Protein AF-A0AAQ4E316-F1 (afdb_mo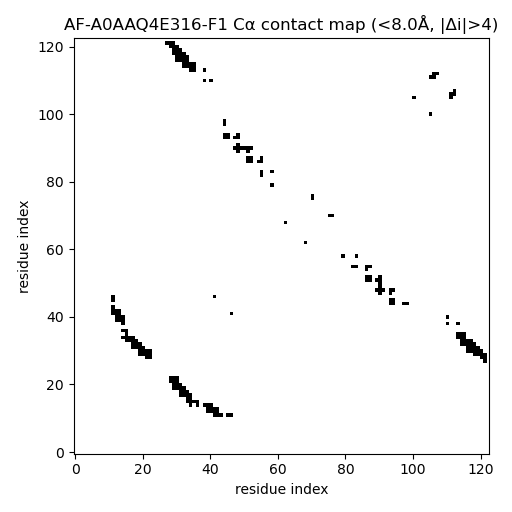nomer)

Organism: Amblyomma americanum (NCBI:txid6943)

Secondary structure (DSSP, 8-state):
--HHHHHHHHTTEE---EEEEE-TTSTT-EEEEEE-TTS-EE-HHHHHHHHHHHHHHHHHSPPPTT-----S-HHHHHHHHHHHHHHHHHHHHHHHSPPP--HHHHHTSHHHHHEEEE-----

InterPro domains:
  IPR028241 RAVE subunit 2/Rogdi [PTHR13618] (13-112)

Solvent-accessible surface area (backbone atoms only — not comparable to full-atom values): 7326 Å² total; per-residue (Å²): 132,71,69,71,59,58,66,56,53,57,81,33,39,54,63,74,52,83,44,78,47,76,46,88,91,42,88,76,50,51,40,33,32,41,44,45,72,90,53,64,39,66,44,61,36,54,48,53,18,51,52,26,50,48,55,34,49,60,74,67,51,75,76,61,95,91,60,93,81,74,82,92,44,73,63,58,54,51,51,50,51,51,52,36,50,52,24,52,52,50,21,48,44,34,64,76,47,79,80,89,69,54,72,68,60,47,64,72,28,71,63,53,70,45,44,48,73,49,74,57,78,72,126

Nearest PDB structures (foldseek):
  8any-assembly1_p  TM=2.809E-01  e=4.085E+00  Homo sapiens
  6tq6-assembly2_B  TM=2.988E-01  e=8.461E+00  Homo sapiens

Mean predicted aligned error: 11.99 Å

pLDDT: mean 74.06, std 18.06, range [28.8, 97.25]

Structure (mmCIF, N/CA/C/O backbone):
data_AF-A0AAQ4E316-F1
#
_entry.id   AF-A0AAQ4E316-F1
#
loop_
_atom_site.group_PDB
_atom_site.id
_atom_site.type_symbol
_atom_site.label_atom_id
_atom_site.label_alt_id
_atom_site.label_comp_id
_atom_site.label_asym_id
_atom_site.label_entity_id
_atom_site.label_seq_id
_atom_site.pdbx_PDB_ins_code
_atom_site.Cartn_x
_atom_site.Cartn_y
_atom_site.Cartn_z
_atom_site.occupancy
_atom_site.B_iso_or_equiv
_atom_site.auth_seq_id
_atom_site.auth_comp_id
_atom_site.auth_asym_id
_atom_site.auth_atom_id
_atom_site.pdbx_PDB_model_num
ATOM 1 N N . MET A 1 1 ? 7.268 -20.967 10.824 1.00 34.84 1 MET A N 1
ATOM 2 C CA . MET A 1 1 ? 7.057 -19.502 10.681 1.00 34.84 1 MET A CA 1
ATOM 3 C C . MET A 1 1 ? 7.822 -18.870 9.501 1.00 34.84 1 MET A C 1
ATOM 5 O O . MET A 1 1 ? 7.480 -17.760 9.125 1.00 34.84 1 MET A O 1
ATOM 9 N N . CYS A 1 2 ? 8.801 -19.550 8.874 1.00 30.14 2 CYS A N 1
ATOM 10 C CA . CYS A 1 2 ? 9.605 -18.991 7.768 1.00 30.14 2 CYS A CA 1
ATOM 11 C C . CYS A 1 2 ? 8.969 -19.152 6.363 1.00 30.14 2 CYS A C 1
ATOM 13 O O . CYS A 1 2 ? 9.091 -18.259 5.528 1.00 30.14 2 CYS A O 1
ATOM 15 N N . GLU A 1 3 ? 8.215 -20.231 6.108 1.00 28.80 3 GLU A N 1
ATOM 16 C CA . GLU A 1 3 ? 7.628 -20.507 4.778 1.00 28.80 3 GLU A CA 1
ATOM 17 C C . GLU A 1 3 ? 6.532 -19.519 4.344 1.00 28.80 3 GLU A C 1
ATOM 19 O O . GLU A 1 3 ? 6.441 -19.173 3.165 1.00 28.80 3 GLU A O 1
ATOM 24 N N . GLN A 1 4 ? 5.753 -18.969 5.282 1.00 32.28 4 GLN A N 1
ATOM 25 C CA . GLN A 1 4 ? 4.655 -18.049 4.948 1.00 32.28 4 GLN A CA 1
ATOM 26 C C . GLN A 1 4 ? 5.144 -16.705 4.374 1.00 32.28 4 GLN A C 1
ATOM 28 O O . GLN A 1 4 ? 4.406 -16.023 3.663 1.00 32.28 4 GLN A O 1
ATOM 33 N N . ASN A 1 5 ? 6.391 -16.317 4.657 1.00 35.16 5 ASN A N 1
ATOM 34 C CA . ASN A 1 5 ? 6.980 -15.083 4.134 1.00 35.16 5 ASN A CA 1
ATOM 35 C C . ASN A 1 5 ? 7.483 -15.241 2.691 1.00 35.16 5 ASN A C 1
ATOM 37 O O . ASN A 1 5 ? 7.517 -14.258 1.950 1.00 35.16 5 ASN A O 1
ATOM 41 N N . HIS A 1 6 ? 7.817 -16.464 2.265 1.00 36.25 6 HIS A N 1
ATOM 42 C CA . HIS A 1 6 ? 8.335 -16.725 0.921 1.00 36.25 6 HIS A CA 1
ATOM 43 C C . HIS A 1 6 ? 7.220 -16.695 -0.136 1.00 36.25 6 HIS A C 1
ATOM 45 O O . HIS A 1 6 ? 7.369 -16.039 -1.166 1.00 36.25 6 HIS A O 1
ATOM 51 N N . LEU A 1 7 ? 6.053 -17.289 0.159 1.00 36.62 7 LEU A N 1
ATOM 52 C CA . LEU A 1 7 ? 4.882 -17.211 -0.730 1.00 36.62 7 LEU A CA 1
ATOM 53 C C . LEU A 1 7 ? 4.335 -15.785 -0.868 1.00 36.62 7 LEU A C 1
ATOM 55 O O . LEU A 1 7 ? 3.832 -15.410 -1.924 1.00 36.62 7 LEU A O 1
ATOM 59 N N . ARG A 1 8 ? 4.451 -14.966 0.184 1.00 44.31 8 ARG A N 1
ATOM 60 C CA . ARG A 1 8 ? 3.989 -13.576 0.150 1.00 44.31 8 ARG A CA 1
ATOM 61 C C . ARG A 1 8 ? 4.825 -12.724 -0.796 1.00 44.31 8 ARG A C 1
ATOM 63 O O . ARG A 1 8 ? 4.248 -11.941 -1.532 1.00 44.31 8 ARG A O 1
ATOM 70 N N . ALA A 1 9 ? 6.146 -12.904 -0.837 1.00 43.34 9 ALA A N 1
ATOM 71 C CA . ALA A 1 9 ? 7.027 -12.135 -1.718 1.00 43.34 9 ALA A CA 1
ATOM 72 C C . ALA A 1 9 ? 6.742 -12.360 -3.217 1.00 43.34 9 ALA A C 1
ATOM 74 O O . ALA A 1 9 ? 6.855 -11.416 -3.998 1.00 43.34 9 ALA A O 1
ATOM 75 N N . ALA A 1 10 ? 6.324 -13.569 -3.607 1.00 46.72 10 ALA A N 1
ATOM 76 C CA . ALA A 1 10 ? 6.101 -13.939 -5.006 1.00 46.72 10 ALA A CA 1
ATOM 77 C C . ALA A 1 10 ? 4.944 -13.171 -5.678 1.00 46.72 10 ALA A C 1
ATOM 79 O O . ALA A 1 10 ? 5.023 -12.875 -6.866 1.00 46.72 10 ALA A O 1
ATOM 80 N N . ALA A 1 11 ? 3.908 -12.774 -4.930 1.00 49.91 11 ALA A N 1
ATOM 81 C CA . ALA A 1 11 ? 2.788 -11.995 -5.473 1.00 49.91 11 ALA A CA 1
ATOM 82 C C . ALA A 1 11 ? 3.160 -10.539 -5.832 1.00 49.91 11 ALA A C 1
ATOM 84 O O . ALA A 1 11 ? 2.415 -9.863 -6.539 1.00 49.91 11 ALA A O 1
ATOM 85 N N . PHE A 1 12 ? 4.303 -10.041 -5.346 1.00 54.47 12 PHE A N 1
ATOM 86 C CA . PHE A 1 12 ? 4.743 -8.650 -5.520 1.00 54.47 12 PHE A CA 1
ATOM 87 C C . PHE A 1 12 ? 5.815 -8.479 -6.606 1.00 54.47 12 PHE A C 1
ATOM 89 O O . PHE A 1 12 ? 6.356 -7.380 -6.767 1.00 54.47 12 PHE A O 1
ATOM 96 N N . VAL A 1 13 ? 6.160 -9.555 -7.315 1.00 54.75 13 VAL A N 1
ATOM 97 C CA . VAL A 1 13 ? 7.321 -9.628 -8.204 1.00 54.75 13 VAL A CA 1
ATOM 98 C C . VAL A 1 13 ? 6.890 -9.912 -9.639 1.00 54.75 13 VAL A C 1
ATOM 100 O O . VAL A 1 13 ? 6.168 -10.868 -9.906 1.00 54.75 13 VAL A O 1
ATOM 103 N N . VAL A 1 14 ? 7.398 -9.122 -10.583 1.00 60.50 14 VAL A N 1
ATOM 104 C CA . VAL A 1 14 ? 7.337 -9.453 -12.012 1.00 60.50 14 VAL A CA 1
ATOM 105 C C . VAL A 1 14 ? 8.503 -10.393 -12.325 1.00 60.50 14 VAL A C 1
ATOM 107 O O . VAL A 1 14 ? 9.663 -9.995 -12.236 1.00 60.50 14 VAL A O 1
ATOM 110 N N . MET A 1 15 ? 8.184 -11.654 -12.628 1.00 53.62 15 MET A N 1
ATOM 111 C CA . MET A 1 15 ? 9.161 -12.748 -12.766 1.00 53.62 15 MET A CA 1
ATOM 112 C C . MET A 1 15 ? 9.710 -12.911 -14.192 1.00 53.62 15 MET A C 1
ATOM 114 O O . MET A 1 15 ? 10.815 -13.410 -14.376 1.00 53.62 15 MET A O 1
ATOM 118 N N . PHE A 1 16 ? 8.955 -12.504 -15.215 1.00 57.62 16 PHE A N 1
ATOM 119 C CA . PHE A 1 16 ? 9.389 -12.597 -16.607 1.00 57.62 16 PHE A CA 1
ATOM 120 C C . PHE A 1 16 ? 8.649 -11.574 -17.466 1.00 57.62 16 PHE A C 1
ATOM 122 O O . PHE A 1 16 ? 7.418 -11.540 -17.475 1.00 57.62 16 PHE A O 1
ATOM 129 N N . GLN A 1 17 ? 9.397 -10.749 -18.196 1.00 62.34 17 GLN A N 1
ATOM 130 C CA . GLN A 1 17 ? 8.835 -9.832 -19.180 1.00 62.34 17 GLN A CA 1
ATOM 131 C C . GLN A 1 17 ? 9.746 -9.800 -20.413 1.00 62.34 17 GLN A C 1
ATOM 133 O O . GLN A 1 17 ? 10.915 -9.422 -20.319 1.00 62.34 17 GLN A O 1
ATOM 138 N N . ASP A 1 18 ? 9.205 -10.231 -21.554 1.00 64.81 18 ASP A N 1
ATOM 139 C CA . ASP A 1 18 ? 9.810 -10.072 -22.880 1.00 64.81 18 ASP A CA 1
ATOM 140 C C . ASP A 1 18 ? 9.190 -8.829 -23.526 1.00 64.81 18 ASP A C 1
ATOM 142 O O . ASP A 1 18 ? 7.973 -8.753 -23.715 1.00 64.81 18 ASP A O 1
ATOM 146 N N . ILE A 1 19 ? 10.013 -7.820 -23.800 1.00 73.25 19 ILE A N 1
ATOM 147 C CA . ILE A 1 19 ? 9.579 -6.541 -24.360 1.00 73.25 19 ILE A CA 1
ATOM 148 C C . ILE A 1 19 ? 10.145 -6.430 -25.772 1.00 73.25 19 ILE A C 1
ATOM 150 O O . ILE A 1 19 ? 11.358 -6.349 -25.953 1.00 73.25 19 ILE A O 1
ATOM 154 N N . ALA A 1 20 ? 9.267 -6.379 -26.774 1.00 75.06 20 ALA A N 1
ATOM 155 C CA . ALA A 1 20 ? 9.639 -6.142 -28.165 1.00 75.06 20 ALA A CA 1
ATOM 156 C C . ALA A 1 20 ? 9.341 -4.688 -28.558 1.00 75.06 20 ALA A C 1
ATOM 158 O O . ALA A 1 20 ? 8.183 -4.278 -28.645 1.00 75.06 20 ALA A O 1
ATOM 159 N N . LEU A 1 21 ? 10.385 -3.910 -28.832 1.00 73.00 21 LEU A N 1
ATOM 160 C CA . LEU A 1 21 ? 10.285 -2.537 -29.314 1.00 73.00 21 LEU A CA 1
ATOM 161 C C . LEU A 1 21 ? 10.465 -2.515 -30.839 1.00 73.00 21 LEU A C 1
ATOM 163 O O . LEU A 1 21 ? 11.510 -2.910 -31.362 1.00 73.00 21 LEU A O 1
ATOM 167 N N . ARG A 1 22 ? 9.450 -2.028 -31.560 1.00 75.19 22 ARG A N 1
ATOM 168 C CA . ARG A 1 22 ? 9.533 -1.753 -33.003 1.00 75.19 22 ARG A CA 1
ATOM 169 C C . ARG A 1 22 ? 9.898 -0.289 -33.211 1.00 75.19 22 ARG A C 1
ATOM 171 O O . ARG A 1 22 ? 9.192 0.587 -32.720 1.00 75.19 22 ARG A O 1
ATOM 178 N N . ILE A 1 23 ? 10.984 -0.022 -33.934 1.00 75.44 23 ILE A N 1
ATOM 179 C CA . ILE A 1 23 ? 11.463 1.344 -34.185 1.00 75.44 23 ILE A CA 1
ATOM 180 C C . ILE A 1 23 ? 10.939 1.810 -35.555 1.00 75.44 23 ILE A C 1
ATOM 182 O O . ILE A 1 23 ? 11.380 1.272 -36.570 1.00 75.44 23 ILE A O 1
ATOM 186 N N . PRO A 1 24 ? 10.047 2.821 -35.628 1.00 65.69 24 PRO A N 1
ATOM 187 C CA . PRO A 1 24 ? 9.403 3.229 -36.885 1.00 65.69 24 PRO A CA 1
ATOM 188 C C . PRO A 1 24 ? 10.373 3.670 -37.990 1.00 65.69 24 PRO A C 1
ATOM 190 O O . PRO A 1 24 ? 10.064 3.541 -39.168 1.00 65.69 24 PRO A O 1
ATOM 193 N N . LYS A 1 25 ? 11.554 4.180 -37.616 1.00 69.44 25 LYS A N 1
ATOM 194 C CA . LYS A 1 25 ? 12.586 4.658 -38.553 1.00 69.44 25 LYS A CA 1
ATOM 195 C C . LYS A 1 25 ? 13.526 3.558 -39.073 1.00 69.44 25 LYS A C 1
ATOM 197 O O . LYS A 1 25 ? 14.341 3.835 -39.943 1.00 69.44 25 LYS A O 1
ATOM 202 N N . HIS A 1 26 ? 13.412 2.329 -38.565 1.00 64.31 26 HIS A N 1
ATOM 203 C CA . HIS A 1 26 ? 14.200 1.176 -39.006 1.00 64.31 26 HIS A CA 1
ATOM 204 C C . HIS A 1 26 ? 13.277 -0.022 -39.280 1.00 64.31 26 HIS A C 1
ATOM 206 O O . HIS A 1 26 ? 13.129 -0.907 -38.428 1.00 64.31 26 HIS A O 1
ATOM 212 N N . PRO A 1 27 ? 12.632 -0.068 -40.460 1.00 58.41 27 PRO A N 1
ATOM 213 C CA . PRO A 1 27 ? 11.864 -1.238 -40.868 1.00 58.41 27 PRO A CA 1
ATOM 214 C C . PRO A 1 27 ? 12.782 -2.473 -40.871 1.00 58.41 27 PRO A C 1
ATOM 216 O O . PRO A 1 27 ? 13.814 -2.488 -41.535 1.00 58.41 27 PRO A O 1
ATOM 219 N N . GLY A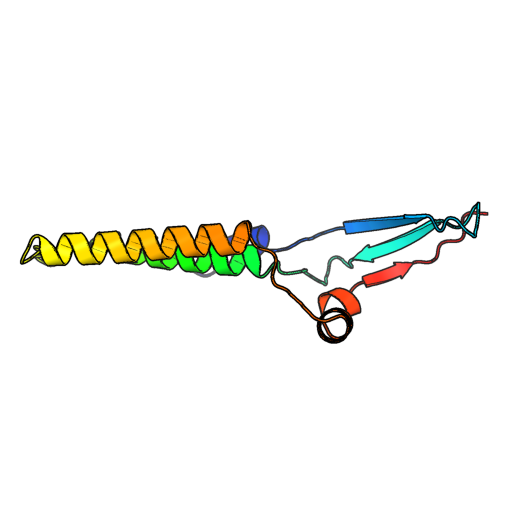 1 28 ? 12.438 -3.480 -40.060 1.00 63.44 28 GLY A N 1
ATOM 220 C CA . GLY A 1 28 ? 13.190 -4.736 -39.909 1.00 63.44 28 GLY A CA 1
ATOM 221 C C . GLY A 1 28 ? 13.939 -4.912 -38.580 1.00 63.44 28 GLY A C 1
ATOM 222 O O . GLY A 1 28 ? 14.220 -6.044 -38.195 1.00 63.44 28 GLY A O 1
ATOM 223 N N . SER A 1 29 ? 14.212 -3.851 -37.811 1.00 63.84 29 SER A N 1
ATOM 224 C CA . SER A 1 29 ? 14.858 -3.998 -36.497 1.00 63.84 29 SER A CA 1
ATOM 225 C C . SER A 1 29 ? 13.821 -4.065 -35.373 1.00 63.84 29 SER A C 1
ATOM 227 O O . SER A 1 29 ? 13.240 -3.048 -34.987 1.00 63.84 29 SER A O 1
ATOM 229 N N . THR A 1 30 ? 13.600 -5.261 -34.826 1.00 69.31 30 THR A N 1
ATOM 230 C CA . THR A 1 30 ? 12.900 -5.428 -33.544 1.00 69.31 30 THR A CA 1
ATOM 231 C C . THR A 1 30 ? 13.942 -5.532 -32.440 1.00 69.31 30 THR A C 1
ATOM 233 O O . THR A 1 30 ? 14.758 -6.451 -32.443 1.00 69.31 30 THR A O 1
ATOM 236 N N . LEU A 1 31 ? 13.921 -4.597 -31.495 1.00 70.38 31 LEU A N 1
ATOM 237 C CA . LEU A 1 31 ? 14.762 -4.667 -30.306 1.00 70.38 31 LEU A CA 1
ATOM 238 C C . LEU A 1 31 ? 14.028 -5.490 -29.249 1.00 70.38 31 LEU A C 1
ATOM 240 O O . LEU A 1 31 ? 12.894 -5.157 -28.908 1.00 70.38 31 LEU A O 1
ATOM 244 N N . ARG A 1 32 ? 14.650 -6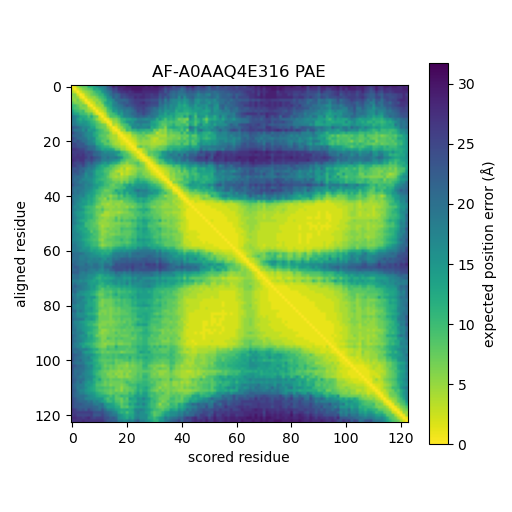.555 -28.736 1.00 68.25 32 ARG A N 1
ATOM 245 C CA . ARG A 1 32 ? 14.079 -7.339 -27.636 1.00 68.25 32 ARG A CA 1
ATOM 246 C C . ARG A 1 32 ? 14.838 -7.088 -26.345 1.00 68.25 32 ARG A C 1
ATOM 248 O O . ARG A 1 32 ? 16.061 -7.178 -26.310 1.00 68.25 32 ARG A O 1
ATOM 255 N N . THR A 1 33 ? 14.109 -6.803 -25.280 1.00 69.06 33 THR A N 1
ATOM 256 C CA . THR A 1 33 ? 14.657 -6.645 -23.933 1.00 69.06 33 THR A CA 1
ATOM 257 C C . THR A 1 33 ? 14.044 -7.713 -23.051 1.00 69.06 33 THR A C 1
ATOM 259 O O . THR A 1 33 ? 12.822 -7.842 -22.999 1.00 69.06 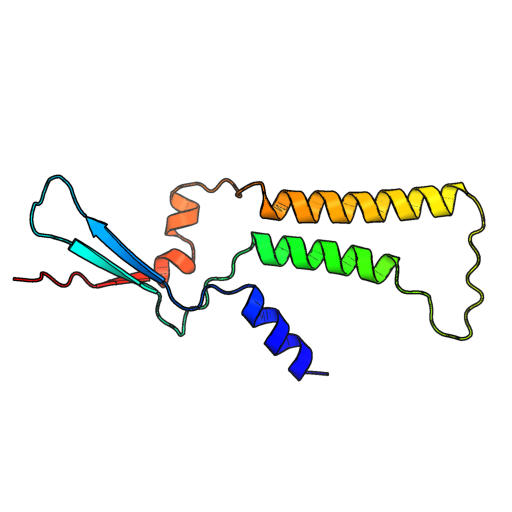33 THR A O 1
ATOM 262 N N . ILE A 1 34 ? 14.896 -8.479 -22.371 1.00 64.38 34 ILE A N 1
ATOM 263 C CA . ILE A 1 34 ? 14.470 -9.563 -21.486 1.00 64.38 34 ILE A CA 1
ATOM 264 C C . ILE A 1 34 ? 14.914 -9.215 -20.070 1.00 64.38 34 ILE A C 1
ATOM 266 O O . ILE A 1 34 ? 16.086 -8.911 -19.831 1.00 64.38 34 ILE A O 1
ATOM 270 N N . VAL A 1 35 ? 13.974 -9.273 -19.131 1.00 64.12 35 VAL A N 1
ATOM 271 C CA . VAL A 1 35 ? 14.279 -9.202 -17.698 1.00 64.12 35 VAL A CA 1
ATOM 272 C C . VAL A 1 35 ? 14.828 -10.560 -17.255 1.00 64.12 35 VAL A C 1
ATOM 274 O O . VAL A 1 35 ? 14.176 -11.584 -17.465 1.00 64.12 35 VAL A O 1
ATOM 277 N N . GLN A 1 36 ? 16.042 -10.593 -16.696 1.00 64.25 36 GLN A N 1
ATOM 278 C CA . GLN A 1 36 ? 16.641 -11.842 -16.213 1.00 64.25 36 GLN A CA 1
ATOM 279 C C . GLN A 1 36 ? 15.873 -12.380 -14.988 1.00 64.25 36 GLN A C 1
ATOM 281 O O . GLN A 1 36 ? 15.445 -11.611 -14.131 1.00 64.25 36 GLN A O 1
ATOM 286 N N . ASN A 1 37 ? 15.692 -13.703 -14.913 1.00 58.16 37 ASN A N 1
ATOM 287 C CA . ASN A 1 37 ? 14.848 -14.385 -13.913 1.00 58.16 37 ASN A CA 1
ATOM 288 C C . ASN A 1 37 ? 15.389 -14.276 -12.466 1.00 58.16 37 ASN A C 1
ATOM 290 O O . ASN A 1 37 ? 14.649 -14.388 -11.494 1.00 58.16 37 ASN A O 1
ATOM 294 N N . ASP A 1 38 ? 16.687 -14.019 -12.309 1.00 60.34 38 ASP A N 1
ATOM 295 C CA . ASP A 1 38 ? 17.345 -13.732 -11.028 1.00 60.34 38 ASP A CA 1
ATOM 296 C C . ASP A 1 38 ? 17.065 -12.307 -10.514 1.00 60.34 38 ASP A C 1
ATOM 298 O O . ASP A 1 38 ? 17.271 -12.005 -9.336 1.00 60.34 38 ASP A O 1
ATOM 302 N N . CYS A 1 39 ? 16.536 -11.434 -11.373 1.00 59.34 39 CYS A N 1
ATOM 303 C CA . CYS A 1 39 ? 16.239 -10.045 -11.069 1.00 59.34 39 CYS A CA 1
ATOM 304 C C . CYS A 1 39 ? 14.732 -9.827 -10.896 1.00 59.34 39 CYS A C 1
ATOM 306 O O . CYS A 1 39 ? 14.028 -9.361 -11.789 1.00 59.34 39 CYS A O 1
ATOM 308 N N . GLN A 1 40 ? 14.239 -10.125 -9.698 1.00 61.00 40 GLN A N 1
ATOM 309 C CA . GLN A 1 40 ? 12.847 -9.911 -9.316 1.00 61.00 40 GLN A CA 1
ATOM 310 C C . GLN A 1 40 ? 12.486 -8.416 -9.274 1.00 61.00 40 GLN A C 1
ATOM 312 O O . GLN A 1 40 ? 12.873 -7.695 -8.347 1.00 61.00 40 GLN A O 1
ATOM 317 N N . TRP A 1 41 ? 11.705 -7.936 -10.246 1.00 66.75 41 TRP A N 1
ATOM 318 C CA . TRP A 1 41 ? 11.194 -6.563 -10.235 1.00 66.75 41 TRP A CA 1
ATOM 319 C C . TRP A 1 41 ? 10.045 -6.451 -9.235 1.00 66.75 41 TRP A C 1
ATOM 321 O O . TRP A 1 41 ? 8.924 -6.887 -9.498 1.00 66.75 41 TRP A O 1
ATOM 331 N N . LYS A 1 42 ? 10.324 -5.862 -8.069 1.00 69.44 42 LYS A N 1
ATOM 332 C CA . LYS A 1 42 ? 9.311 -5.628 -7.035 1.00 69.44 42 LYS A CA 1
ATOM 333 C C . LYS A 1 42 ? 8.461 -4.417 -7.392 1.00 69.44 42 LYS A C 1
ATOM 335 O O . LYS A 1 42 ? 8.973 -3.301 -7.514 1.00 69.44 42 LYS A O 1
ATOM 340 N N . LEU A 1 43 ? 7.153 -4.619 -7.515 1.00 79.75 43 LEU A N 1
ATOM 341 C CA . LEU A 1 43 ? 6.224 -3.528 -7.768 1.00 79.75 43 LEU A CA 1
ATOM 342 C C . LEU A 1 43 ? 5.855 -2.855 -6.441 1.00 79.75 43 LEU A C 1
ATOM 344 O O . LEU A 1 43 ? 5.009 -3.339 -5.689 1.00 79.75 43 LEU A O 1
ATOM 348 N N . GLN A 1 44 ? 6.490 -1.711 -6.167 1.00 81.56 44 GLN A N 1
ATOM 349 C CA . GLN A 1 44 ? 6.314 -0.965 -4.913 1.00 81.56 44 GLN A CA 1
ATOM 350 C C . GLN A 1 44 ? 4.840 -0.682 -4.590 1.00 81.56 44 GLN A C 1
ATOM 352 O O . GLN A 1 44 ? 4.449 -0.712 -3.433 1.00 81.56 44 GLN A O 1
ATOM 357 N N . GLN A 1 45 ? 4.010 -0.448 -5.608 1.00 85.19 45 GLN A N 1
ATOM 358 C CA . GLN A 1 45 ? 2.575 -0.200 -5.449 1.00 85.19 45 GLN A CA 1
ATOM 359 C C . GLN A 1 45 ? 1.832 -1.363 -4.783 1.00 85.19 45 GLN A C 1
ATOM 361 O O . GLN A 1 45 ? 0.987 -1.142 -3.916 1.00 85.19 45 GLN A O 1
ATOM 366 N N . VAL A 1 46 ? 2.162 -2.596 -5.172 1.00 85.62 46 VAL A N 1
ATOM 367 C CA . VAL A 1 46 ? 1.525 -3.803 -4.634 1.00 85.62 46 VAL A CA 1
ATOM 368 C C . VAL A 1 46 ? 2.044 -4.060 -3.221 1.00 85.62 46 VAL A C 1
ATOM 370 O O . VAL A 1 46 ? 1.256 -4.378 -2.335 1.00 85.62 46 VAL A O 1
ATOM 373 N N . GLN A 1 47 ? 3.338 -3.823 -2.971 1.00 85.31 47 GLN A N 1
ATOM 374 C CA . GLN A 1 47 ? 3.904 -3.883 -1.621 1.00 85.31 47 GLN A CA 1
ATOM 375 C C . GLN A 1 47 ? 3.238 -2.868 -0.677 1.00 85.31 47 GLN A C 1
ATOM 377 O O . GLN A 1 47 ? 2.794 -3.234 0.408 1.00 85.31 47 GLN A O 1
ATOM 382 N N . ASP A 1 48 ? 3.133 -1.605 -1.093 1.00 86.69 48 ASP A N 1
ATOM 383 C CA . ASP A 1 48 ? 2.518 -0.534 -0.303 1.00 86.69 48 ASP A CA 1
ATOM 384 C C . ASP A 1 48 ? 1.035 -0.831 -0.025 1.00 86.69 48 ASP A C 1
ATOM 386 O O . ASP A 1 48 ? 0.553 -0.605 1.089 1.00 86.69 48 ASP A O 1
ATOM 390 N N . ALA A 1 49 ? 0.319 -1.398 -1.002 1.00 88.50 49 ALA A N 1
ATOM 391 C CA . ALA A 1 49 ? -1.058 -1.848 -0.821 1.00 88.50 49 ALA A CA 1
ATOM 392 C C . ALA A 1 49 ? -1.148 -2.972 0.217 1.00 88.50 49 ALA A C 1
ATOM 394 O O . ALA A 1 49 ? -1.929 -2.878 1.164 1.00 88.50 49 ALA A O 1
ATOM 395 N N . GLY A 1 50 ? -0.303 -3.998 0.082 1.00 89.00 50 GLY A N 1
ATOM 396 C CA . GLY A 1 50 ? -0.226 -5.115 1.021 1.00 89.00 50 GLY A CA 1
ATOM 397 C C . GLY A 1 50 ? 0.074 -4.663 2.451 1.00 89.00 50 GLY A C 1
ATOM 398 O O . GLY A 1 50 ? -0.565 -5.138 3.388 1.00 89.00 50 GLY A O 1
ATOM 399 N N . ASN A 1 51 ? 0.975 -3.693 2.622 1.00 91.25 51 ASN A N 1
ATOM 400 C CA . ASN A 1 51 ? 1.297 -3.118 3.928 1.00 91.25 51 ASN A CA 1
ATOM 401 C C . ASN A 1 51 ? 0.082 -2.426 4.564 1.00 91.25 51 ASN A C 1
ATOM 403 O O . ASN A 1 51 ? -0.229 -2.690 5.723 1.00 91.25 51 ASN A O 1
ATOM 407 N N . ASN A 1 52 ? -0.643 -1.592 3.809 1.00 92.44 52 ASN A N 1
ATOM 408 C CA . ASN A 1 52 ? -1.842 -0.921 4.323 1.00 92.44 52 ASN A CA 1
ATOM 409 C C . ASN A 1 52 ? -2.949 -1.921 4.701 1.00 92.44 52 ASN A C 1
ATOM 411 O O . ASN A 1 52 ? -3.606 -1.750 5.729 1.00 92.44 52 ASN A O 1
ATOM 415 N N . LEU A 1 53 ? -3.138 -2.981 3.908 1.00 93.06 53 LEU A N 1
ATOM 416 C CA . LEU A 1 53 ? -4.100 -4.045 4.217 1.00 93.06 53 LEU A CA 1
ATO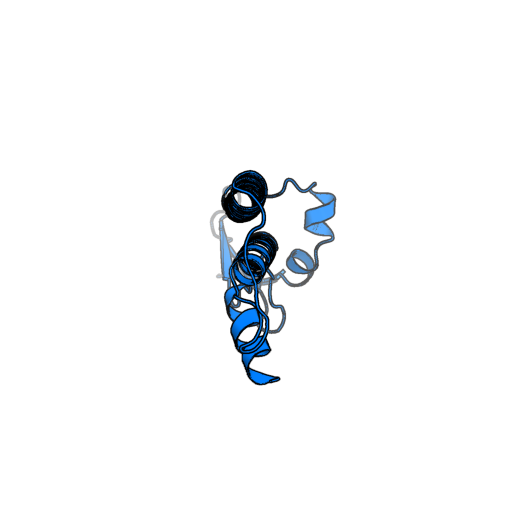M 417 C C . LEU A 1 53 ? -3.707 -4.827 5.474 1.00 93.06 53 LEU A C 1
ATOM 419 O O . LEU A 1 53 ? -4.570 -5.146 6.287 1.00 93.06 53 LEU A O 1
ATOM 423 N N . MET A 1 54 ? -2.413 -5.092 5.672 1.00 92.62 54 MET A N 1
ATOM 424 C CA . MET A 1 54 ? -1.917 -5.740 6.887 1.00 92.62 54 MET A CA 1
ATOM 425 C C . MET A 1 54 ? -2.194 -4.891 8.128 1.00 92.62 54 MET A C 1
ATOM 427 O O . MET A 1 54 ? -2.643 -5.414 9.143 1.00 92.62 54 MET A O 1
ATOM 431 N N . THR A 1 55 ? -1.969 -3.577 8.052 1.00 93.19 55 THR A N 1
ATOM 432 C CA . THR A 1 55 ? -2.294 -2.662 9.152 1.00 93.19 55 THR A CA 1
ATOM 433 C C . THR A 1 55 ? -3.786 -2.697 9.478 1.00 93.19 55 THR A C 1
ATOM 435 O O . THR A 1 55 ? -4.140 -2.823 10.646 1.00 93.19 55 THR A O 1
ATOM 438 N N . ALA A 1 56 ? -4.660 -2.656 8.466 1.00 94.00 56 ALA A N 1
ATOM 439 C CA . ALA A 1 56 ? -6.105 -2.771 8.666 1.00 94.00 56 ALA A CA 1
ATOM 440 C C . ALA A 1 56 ? -6.498 -4.106 9.326 1.00 94.00 56 ALA A C 1
ATOM 442 O O . ALA A 1 56 ? -7.312 -4.124 10.244 1.00 94.00 56 ALA A O 1
ATOM 443 N N . LEU A 1 57 ? -5.886 -5.214 8.899 1.00 93.25 57 LEU A N 1
ATOM 444 C CA . LEU A 1 57 ? -6.134 -6.536 9.471 1.00 93.25 57 LEU A CA 1
ATOM 445 C C . LEU A 1 57 ? -5.683 -6.626 10.934 1.00 93.25 57 LEU A C 1
ATOM 447 O O . LEU A 1 57 ? -6.407 -7.169 11.763 1.00 93.25 57 LEU A O 1
ATOM 451 N N . ASN A 1 58 ? -4.523 -6.058 11.266 1.00 91.56 58 ASN A N 1
ATOM 452 C CA . ASN A 1 58 ? -4.019 -6.024 12.639 1.00 91.56 58 ASN A CA 1
ATOM 453 C C . ASN A 1 58 ? -4.941 -5.220 13.568 1.00 91.56 58 ASN A C 1
ATOM 455 O O . ASN A 1 58 ? -5.115 -5.604 14.716 1.00 91.56 58 ASN A O 1
ATOM 459 N N . LEU A 1 59 ? -5.560 -4.144 13.069 1.00 90.56 59 LEU A N 1
ATOM 460 C CA . LEU A 1 59 ? -6.544 -3.353 13.822 1.00 90.56 59 LEU A CA 1
ATOM 461 C C . LEU A 1 59 ? -7.867 -4.100 14.051 1.00 90.56 59 LEU A C 1
ATOM 463 O O . LEU A 1 59 ? -8.543 -3.851 15.042 1.00 90.56 59 LEU A O 1
ATOM 467 N N . LEU A 1 60 ? -8.240 -4.999 13.136 1.00 89.19 60 LEU A N 1
ATOM 468 C CA . LEU A 1 60 ? -9.436 -5.841 13.245 1.00 89.19 60 LEU A CA 1
ATOM 469 C C . LEU A 1 60 ? -9.196 -7.131 14.032 1.00 89.19 60 LEU A C 1
ATOM 471 O O . LEU A 1 60 ? -10.153 -7.809 14.401 1.00 89.19 60 LEU A O 1
ATOM 475 N N . THR A 1 61 ? -7.934 -7.503 14.247 1.00 87.88 61 THR A N 1
ATOM 476 C CA . THR A 1 61 ? -7.592 -8.732 14.957 1.00 87.88 61 THR A CA 1
ATOM 477 C C . THR A 1 61 ? -7.974 -8.564 16.425 1.00 87.88 61 THR A C 1
ATOM 479 O O . THR A 1 61 ? -7.441 -7.671 17.088 1.00 87.88 61 THR A O 1
ATOM 482 N N . PRO A 1 62 ? -8.896 -9.393 16.948 1.00 74.44 62 PRO A N 1
ATOM 483 C CA . PRO A 1 62 ? -9.284 -9.294 18.340 1.00 74.44 62 PRO A CA 1
ATOM 484 C C . PRO A 1 62 ? -8.075 -9.603 19.230 1.00 74.44 62 PRO A C 1
ATOM 486 O O . PRO A 1 62 ? -7.213 -10.410 18.858 1.00 74.44 62 PRO A O 1
ATOM 489 N N . PRO A 1 63 ? -8.000 -8.981 20.413 1.00 78.44 63 PRO A N 1
ATOM 490 C CA . PRO A 1 63 ? -6.954 -9.301 21.362 1.00 78.44 63 PRO A CA 1
ATOM 491 C C . PRO A 1 63 ? -7.063 -10.769 21.813 1.00 78.44 63 PRO A C 1
ATOM 493 O O . PRO A 1 63 ? -8.114 -11.398 21.647 1.00 78.44 63 PRO A O 1
ATOM 496 N N . PRO A 1 64 ? -5.976 -11.342 22.357 1.00 80.00 64 PRO A N 1
ATOM 497 C CA . PRO A 1 64 ? -5.912 -12.755 22.702 1.00 80.00 64 PRO A CA 1
ATOM 498 C C . PRO A 1 64 ? -7.083 -13.219 23.584 1.00 80.00 64 PRO A C 1
ATOM 500 O O . PRO A 1 64 ? -7.601 -12.444 24.400 1.00 80.00 64 PRO A O 1
ATOM 503 N N . PRO A 1 65 ? -7.483 -14.500 23.483 1.00 65.94 65 PRO A N 1
ATOM 504 C CA . PRO A 1 65 ? -8.427 -15.072 24.433 1.00 65.94 65 PRO A CA 1
ATOM 505 C C . PRO A 1 65 ? -7.868 -14.878 25.852 1.00 65.94 65 PRO A C 1
ATOM 507 O O . PRO A 1 65 ? -6.696 -15.164 26.089 1.00 65.94 65 PRO A O 1
ATOM 510 N N . ASN A 1 66 ? -8.706 -14.366 26.763 1.00 73.00 66 ASN A N 1
ATOM 511 C CA . ASN A 1 66 ? -8.421 -13.953 28.155 1.00 73.00 66 ASN A CA 1
ATOM 512 C C . ASN A 1 66 ? -8.135 -12.461 28.398 1.00 73.00 66 ASN A C 1
ATOM 514 O O . ASN A 1 66 ? -7.984 -12.060 29.552 1.00 73.00 66 ASN A O 1
ATOM 518 N N . THR A 1 67 ? -8.149 -11.613 27.370 1.00 77.06 67 THR A N 1
ATOM 519 C CA . THR A 1 67 ? -8.220 -10.154 27.561 1.00 77.06 67 THR A CA 1
ATOM 520 C C . THR A 1 67 ? -9.665 -9.671 27.455 1.00 77.06 67 THR A C 1
ATOM 522 O O . THR A 1 67 ? -10.304 -9.851 26.423 1.00 77.06 67 THR A O 1
ATOM 525 N N . LYS A 1 68 ? -10.194 -9.046 28.517 1.00 73.19 68 LYS A N 1
ATOM 526 C CA . LYS A 1 68 ? -11.478 -8.330 28.453 1.00 73.19 68 LYS A CA 1
ATOM 527 C C . LYS A 1 68 ? -11.268 -7.043 27.658 1.00 73.19 68 LYS A C 1
ATOM 529 O O . LYS A 1 68 ? -10.775 -6.059 28.202 1.00 73.19 68 LYS A O 1
ATOM 534 N N . PHE A 1 69 ? -11.573 -7.082 26.367 1.00 79.06 69 PHE A N 1
ATOM 535 C CA . PHE A 1 69 ? -11.566 -5.904 25.510 1.00 79.06 69 PHE A CA 1
ATOM 536 C C . PHE A 1 69 ? -12.998 -5.441 25.290 1.00 79.06 69 PHE A C 1
ATOM 538 O O . PHE A 1 69 ? -13.793 -6.131 24.656 1.00 79.06 69 PHE A O 1
ATOM 545 N N . GLU A 1 70 ? -13.308 -4.272 25.831 1.00 83.88 70 GLU A N 1
ATOM 546 C CA . GLU A 1 70 ? -14.576 -3.588 25.631 1.00 83.88 70 GLU A CA 1
ATOM 547 C C . GLU A 1 70 ? -14.272 -2.160 25.200 1.00 83.88 70 GLU A C 1
ATOM 549 O O . GLU A 1 70 ? -13.432 -1.483 25.801 1.00 83.88 70 GLU A O 1
ATOM 554 N N . PHE A 1 71 ? -14.955 -1.713 24.150 1.00 87.12 71 PHE A N 1
ATOM 555 C CA . PHE A 1 71 ? -14.913 -0.317 23.748 1.00 87.12 71 PHE A CA 1
ATOM 556 C C . PHE A 1 71 ? -15.559 0.538 24.836 1.00 87.12 71 PHE A C 1
ATOM 558 O O . PHE A 1 71 ? -16.658 0.242 25.306 1.00 87.12 71 PHE A O 1
ATOM 565 N N . LYS A 1 72 ? -14.888 1.619 25.224 1.00 89.19 72 LYS A N 1
ATOM 566 C CA . LYS A 1 72 ? -15.338 2.519 26.294 1.00 89.19 72 LYS A CA 1
ATOM 567 C C . LYS A 1 72 ? -16.359 3.537 25.802 1.00 89.19 72 LYS A C 1
ATOM 569 O O . LYS A 1 72 ? -17.096 4.103 26.605 1.00 89.19 72 LYS A O 1
ATOM 574 N N . SER A 1 73 ? -16.385 3.803 24.497 1.00 93.75 73 SER A N 1
ATOM 575 C CA . SER A 1 73 ? -17.300 4.764 23.888 1.00 93.75 73 SER A CA 1
ATOM 576 C C . SER A 1 73 ? -17.557 4.468 22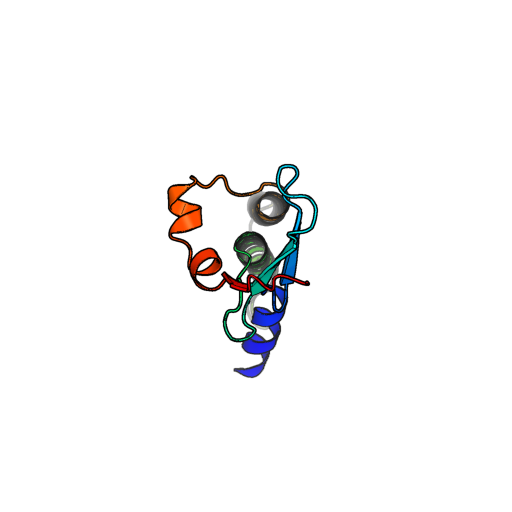.411 1.00 93.75 73 SER A C 1
ATOM 578 O O . SER A 1 73 ? -16.771 3.807 21.730 1.00 93.75 73 SER A O 1
ATOM 580 N N . ALA A 1 74 ? -18.651 5.025 21.888 1.00 93.06 74 ALA A N 1
ATOM 581 C CA . ALA A 1 74 ? -18.933 5.015 20.453 1.00 93.06 74 ALA A CA 1
ATOM 582 C C . ALA A 1 74 ? -17.874 5.786 19.639 1.00 93.06 74 ALA A C 1
ATOM 584 O O . ALA A 1 74 ? -17.635 5.477 18.469 1.00 93.06 74 ALA A O 1
ATOM 585 N N . GLU A 1 75 ? -17.217 6.770 20.254 1.00 95.50 75 GLU A N 1
ATOM 586 C CA . GLU A 1 75 ? -16.147 7.542 19.622 1.00 95.50 75 GLU A CA 1
ATOM 587 C C . GLU A 1 75 ? -14.898 6.689 19.379 1.00 95.50 75 GLU A C 1
ATOM 589 O O . GLU A 1 75 ? -14.309 6.765 18.304 1.00 95.50 75 GLU A O 1
ATOM 594 N N . GLU A 1 76 ? -14.553 5.789 20.305 1.00 91.69 76 GLU A N 1
ATOM 595 C CA . GLU A 1 76 ? -13.448 4.839 20.127 1.00 91.69 76 GLU A CA 1
ATOM 596 C C . GLU A 1 76 ? -13.681 3.922 18.917 1.00 91.69 76 GLU A C 1
ATOM 598 O O . GLU A 1 76 ? -12.801 3.751 18.070 1.00 91.69 76 GLU A O 1
ATOM 603 N N . VAL A 1 77 ? -14.903 3.398 18.782 1.00 93.44 77 VAL A N 1
ATOM 604 C CA . VAL A 1 77 ? -15.301 2.572 17.632 1.00 93.44 77 VAL A CA 1
ATOM 605 C C . VAL A 1 77 ? -15.245 3.383 16.338 1.00 93.44 77 VAL A C 1
ATOM 607 O O . VAL A 1 77 ? -14.713 2.919 15.328 1.00 93.44 77 VAL A O 1
ATOM 610 N N . THR A 1 78 ? -15.752 4.615 16.359 1.00 95.81 78 THR A N 1
ATOM 611 C CA . THR A 1 78 ? -15.753 5.505 15.189 1.00 95.81 78 THR A CA 1
ATOM 612 C C . THR A 1 78 ? -14.330 5.837 14.740 1.00 95.81 78 THR A C 1
ATOM 614 O O . THR A 1 78 ? -14.029 5.805 13.542 1.00 95.81 78 THR A O 1
ATOM 617 N N . GLN A 1 79 ? -13.422 6.089 15.683 1.00 94.69 79 GLN A N 1
ATOM 618 C CA . GLN A 1 79 ? -12.018 6.368 15.402 1.00 94.69 79 GLN A CA 1
ATOM 619 C C . GLN A 1 79 ? -11.293 5.137 14.842 1.00 94.69 79 GLN A C 1
ATOM 621 O O . GLN A 1 79 ? -10.524 5.255 13.878 1.00 94.69 79 GLN A O 1
ATOM 626 N N . LEU A 1 80 ? -11.568 3.945 15.383 1.00 93.69 80 LEU A N 1
ATOM 627 C CA . LEU A 1 80 ? -11.052 2.679 14.857 1.00 93.69 80 LEU A CA 1
ATOM 628 C C . LEU A 1 80 ? -11.501 2.470 13.405 1.00 93.69 80 LEU A C 1
ATOM 630 O O . LEU A 1 80 ? -10.667 2.255 12.522 1.00 93.69 80 LEU A O 1
ATOM 634 N N . MET A 1 81 ? -12.801 2.611 13.134 1.00 96.00 81 MET A N 1
ATOM 635 C CA . MET A 1 81 ? -13.361 2.468 11.788 1.00 96.00 81 MET A CA 1
ATOM 636 C C . MET A 1 81 ? -12.785 3.502 10.817 1.00 96.00 81 MET A C 1
ATOM 638 O O . MET A 1 81 ? -12.406 3.149 9.700 1.00 96.00 81 MET A O 1
ATOM 642 N N . THR A 1 82 ? -12.628 4.756 11.244 1.00 96.56 82 THR A N 1
ATOM 643 C CA . THR A 1 82 ? -11.990 5.816 10.444 1.00 96.56 82 THR A CA 1
ATOM 644 C C . THR A 1 82 ? -10.550 5.457 10.083 1.00 96.56 82 THR A C 1
ATOM 646 O O . THR A 1 82 ? -10.128 5.610 8.934 1.00 96.56 82 THR A O 1
ATOM 649 N N . THR A 1 83 ? -9.801 4.899 11.034 1.00 96.06 83 THR A N 1
ATOM 650 C CA . THR A 1 83 ? -8.415 4.461 10.820 1.00 96.06 83 THR A CA 1
ATOM 651 C C . THR A 1 83 ? -8.337 3.304 9.821 1.00 96.06 83 THR A C 1
ATOM 653 O O . THR A 1 83 ? -7.503 3.329 8.909 1.00 96.06 83 THR A O 1
ATOM 656 N N . ILE A 1 84 ? -9.230 2.318 9.942 1.00 96.44 84 ILE A N 1
ATOM 657 C CA . ILE A 1 84 ? -9.328 1.183 9.014 1.00 96.44 84 ILE A CA 1
ATOM 658 C C . ILE A 1 84 ? -9.671 1.677 7.607 1.00 96.44 84 ILE A C 1
ATOM 660 O O . ILE A 1 84 ? -8.964 1.347 6.652 1.00 96.44 84 ILE A O 1
ATOM 664 N N . MET A 1 85 ? -10.694 2.524 7.468 1.00 97.12 85 MET A N 1
ATOM 665 C CA . MET A 1 85 ? -11.066 3.121 6.181 1.00 97.12 85 MET A CA 1
ATOM 666 C C . MET A 1 85 ? -9.899 3.891 5.557 1.00 97.12 85 MET A C 1
ATOM 668 O O . MET A 1 85 ? -9.635 3.737 4.365 1.00 97.12 85 MET A O 1
ATOM 672 N N . GLY A 1 86 ? -9.143 4.651 6.354 1.00 97.25 86 GLY A N 1
ATOM 673 C CA . GLY A 1 86 ? -7.943 5.346 5.892 1.00 97.25 86 GLY A CA 1
ATOM 674 C C . GLY A 1 86 ? -6.871 4.394 5.350 1.00 97.25 86 GLY A C 1
ATOM 675 O O . GLY A 1 86 ? -6.258 4.677 4.319 1.00 97.25 86 GLY A O 1
ATOM 676 N N . CYS A 1 87 ? -6.665 3.239 5.990 1.00 94.88 87 CYS A N 1
ATOM 677 C CA . CYS A 1 87 ? -5.759 2.202 5.485 1.00 94.88 87 CYS A CA 1
ATOM 678 C C . CYS A 1 87 ? -6.242 1.646 4.137 1.00 94.88 87 CYS A C 1
ATOM 680 O O . CYS A 1 87 ? -5.459 1.564 3.191 1.00 94.88 87 CYS A O 1
ATOM 682 N N . LEU A 1 88 ? -7.534 1.334 4.008 1.00 95.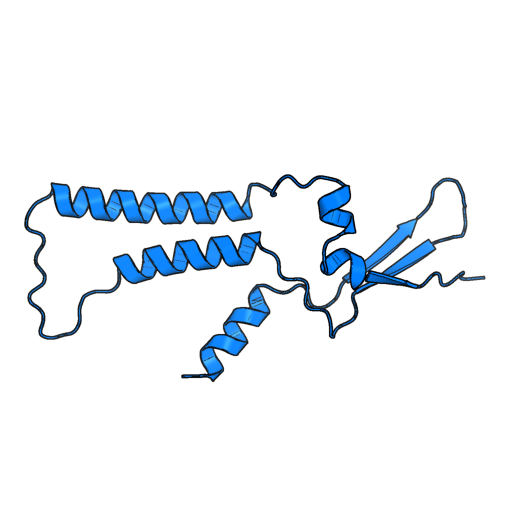62 88 LEU A N 1
ATOM 683 C CA . LEU A 1 88 ? -8.117 0.828 2.760 1.00 95.62 88 LEU A CA 1
ATOM 684 C C . LEU A 1 88 ? -8.014 1.848 1.619 1.00 95.62 88 LEU A C 1
ATOM 686 O O . LEU A 1 88 ? -7.635 1.496 0.502 1.00 95.62 88 LEU A O 1
ATOM 690 N N . GLN A 1 89 ? -8.292 3.122 1.897 1.00 96.19 89 GLN A N 1
ATOM 691 C CA . GLN A 1 89 ? -8.175 4.199 0.916 1.00 96.19 89 GLN A CA 1
ATOM 692 C C . GLN A 1 89 ? -6.736 4.369 0.424 1.00 96.19 89 GLN A C 1
ATOM 694 O O . GLN A 1 89 ? -6.520 4.486 -0.783 1.00 96.19 89 GLN A O 1
ATOM 699 N N . ARG A 1 90 ? -5.745 4.324 1.325 1.00 94.25 90 ARG A N 1
ATOM 700 C CA . ARG A 1 90 ? -4.323 4.387 0.953 1.00 94.25 90 ARG A CA 1
ATOM 701 C C . ARG A 1 90 ? -3.870 3.158 0.173 1.00 94.25 90 ARG A C 1
ATOM 703 O O . ARG A 1 90 ? -3.176 3.317 -0.826 1.00 94.25 90 ARG A O 1
ATOM 710 N N . GLY A 1 91 ? -4.298 1.962 0.578 1.00 92.81 91 GLY A N 1
ATOM 711 C CA . GLY A 1 91 ? -4.005 0.725 -0.148 1.00 92.81 91 GLY A CA 1
ATOM 712 C C . GLY A 1 91 ? -4.620 0.705 -1.550 1.00 92.81 91 GLY A C 1
ATOM 713 O O . GLY A 1 91 ? -3.984 0.274 -2.506 1.00 92.81 91 GLY A O 1
ATOM 714 N N . ARG A 1 92 ? -5.828 1.257 -1.714 1.00 93.06 92 ARG A N 1
ATOM 715 C CA . ARG A 1 92 ? -6.420 1.497 -3.036 1.00 93.06 92 ARG A CA 1
ATOM 716 C C . ARG A 1 92 ? -5.589 2.504 -3.825 1.00 93.06 92 ARG A C 1
ATOM 718 O O . ARG A 1 92 ? -5.215 2.218 -4.958 1.00 93.06 92 ARG A O 1
ATOM 725 N N . ALA A 1 93 ? -5.294 3.665 -3.238 1.00 92.62 93 ALA A N 1
ATOM 726 C CA . ALA A 1 93 ? -4.555 4.744 -3.890 1.00 92.62 93 ALA A CA 1
ATOM 727 C C . ALA A 1 93 ? -3.182 4.288 -4.398 1.00 92.62 93 ALA A C 1
ATOM 729 O O . ALA A 1 93 ? -2.807 4.649 -5.511 1.00 92.62 93 ALA A O 1
ATOM 730 N N . SER A 1 94 ? -2.465 3.450 -3.643 1.00 89.94 94 SER A N 1
ATOM 731 C CA . SER A 1 94 ? -1.171 2.921 -4.076 1.00 89.94 94 SER A CA 1
ATOM 732 C C . SER A 1 94 ? -1.273 2.042 -5.322 1.00 89.94 94 SER A C 1
ATOM 734 O O . SER A 1 94 ? -0.337 2.042 -6.115 1.00 89.94 94 SER A O 1
ATOM 736 N N . LEU A 1 95 ? -2.393 1.340 -5.533 1.00 88.56 95 LEU A N 1
ATOM 737 C CA . LEU A 1 95 ? -2.633 0.524 -6.730 1.00 88.56 95 LEU A CA 1
ATOM 738 C C . LEU A 1 95 ? -3.102 1.355 -7.930 1.00 88.56 95 LEU A C 1
ATOM 740 O O . LEU A 1 95 ? -2.670 1.096 -9.049 1.00 88.56 95 LEU A O 1
ATOM 744 N N . ILE A 1 96 ? -3.978 2.342 -7.712 1.00 90.94 96 ILE A N 1
ATOM 745 C CA . ILE A 1 96 ? -4.593 3.110 -8.809 1.00 90.94 96 ILE A CA 1
ATOM 746 C C . ILE A 1 96 ? -3.760 4.315 -9.267 1.00 90.94 96 ILE A C 1
ATOM 748 O O . ILE A 1 96 ? -3.884 4.729 -10.416 1.00 90.94 96 ILE A O 1
ATOM 752 N N . ILE A 1 97 ? -2.922 4.889 -8.397 1.00 88.31 97 ILE A N 1
ATOM 753 C CA . ILE A 1 97 ? -2.103 6.065 -8.713 1.00 88.31 97 ILE A CA 1
ATOM 754 C C . ILE A 1 97 ? -0.648 5.618 -8.913 1.00 88.31 97 ILE A C 1
ATOM 756 O O . ILE A 1 97 ? 0.016 5.250 -7.937 1.00 88.31 97 ILE A O 1
ATOM 760 N N . PRO A 1 98 ? -0.113 5.664 -10.148 1.00 83.31 98 PRO A N 1
ATOM 761 C CA . PRO A 1 98 ? 1.299 5.398 -10.385 1.00 83.31 98 PRO A CA 1
ATOM 762 C C . PRO A 1 98 ? 2.167 6.479 -9.735 1.00 83.31 98 PRO A C 1
ATOM 764 O O . PRO A 1 98 ? 1.888 7.677 -9.837 1.00 83.31 98 PRO A O 1
ATOM 767 N N . LYS A 1 99 ? 3.251 6.061 -9.069 1.00 81.81 99 LYS A N 1
ATOM 768 C CA . LYS A 1 99 ? 4.221 7.002 -8.495 1.00 81.81 99 LYS A CA 1
ATOM 769 C C . LYS A 1 99 ? 4.921 7.755 -9.623 1.00 81.81 99 LYS A C 1
ATOM 771 O O . LYS A 1 99 ? 5.512 7.134 -10.505 1.00 81.81 99 LYS A O 1
ATOM 776 N N . LYS A 1 100 ? 4.889 9.087 -9.562 1.00 82.62 100 LYS A N 1
ATOM 777 C CA . LYS A 1 100 ? 5.701 9.932 -10.441 1.00 82.62 100 LYS A CA 1
ATOM 778 C C . LYS A 1 100 ? 7.170 9.688 -10.112 1.00 82.62 100 LYS A C 1
ATOM 780 O O . LYS A 1 100 ? 7.547 9.760 -8.946 1.00 82.62 100 LYS A O 1
ATOM 785 N N . ARG A 1 101 ? 7.963 9.384 -11.134 1.00 80.44 101 ARG A N 1
ATOM 786 C CA . ARG A 1 101 ? 9.419 9.309 -11.047 1.00 80.44 101 ARG A CA 1
ATOM 787 C C . ARG A 1 101 ? 10.030 10.138 -12.158 1.00 80.44 101 ARG A C 1
ATOM 789 O O . ARG A 1 101 ? 9.466 10.199 -13.254 1.00 80.44 101 ARG A O 1
ATOM 796 N N . THR A 1 102 ? 11.154 10.774 -11.877 1.00 87.56 102 THR A N 1
ATOM 797 C CA . THR A 1 102 ? 11.944 11.445 -12.908 1.00 87.56 102 THR A CA 1
ATOM 798 C C . THR A 1 102 ? 12.611 10.409 -13.811 1.00 87.56 102 THR A C 1
ATOM 800 O O . THR A 1 102 ? 12.728 9.229 -13.471 1.00 87.56 102 THR A O 1
ATOM 803 N N . ILE A 1 103 ? 13.062 10.846 -14.987 1.00 82.38 103 ILE A N 1
ATOM 804 C CA . ILE A 1 103 ? 13.810 9.981 -15.909 1.00 82.38 103 ILE A CA 1
ATOM 805 C C . ILE A 1 103 ? 15.080 9.453 -15.226 1.00 82.38 103 ILE A C 1
ATOM 807 O O . ILE A 1 103 ? 15.376 8.266 -15.319 1.00 82.38 103 ILE A O 1
ATOM 811 N N . GLU A 1 104 ? 15.785 10.303 -14.482 1.00 83.69 104 GLU A N 1
ATOM 812 C CA . GLU A 1 104 ? 17.008 9.948 -13.752 1.00 83.69 104 GLU A CA 1
ATOM 813 C C . GLU A 1 104 ? 16.755 8.859 -12.700 1.00 83.69 104 GLU A C 1
ATOM 815 O O . GLU A 1 104 ? 17.495 7.878 -12.631 1.00 83.69 104 GLU A O 1
ATOM 820 N N . GLU A 1 105 ? 15.665 8.969 -11.936 1.00 81.06 105 GLU A N 1
ATOM 821 C CA . GLU A 1 105 ? 15.265 7.959 -10.946 1.00 81.06 105 GLU A CA 1
ATOM 822 C C . GLU A 1 105 ? 14.911 6.615 -11.588 1.00 81.06 105 GLU A C 1
ATOM 824 O O . GLU A 1 105 ? 15.122 5.558 -10.989 1.00 81.06 105 GLU A O 1
ATOM 829 N N . ILE A 1 106 ? 14.351 6.642 -12.799 1.00 80.81 106 ILE A N 1
ATOM 830 C CA . ILE A 1 106 ? 14.055 5.430 -13.561 1.00 80.81 106 ILE A CA 1
ATOM 831 C C . ILE A 1 106 ? 15.367 4.794 -14.021 1.00 80.81 106 ILE A C 1
ATOM 833 O O . ILE A 1 106 ? 15.585 3.615 -13.739 1.00 80.81 106 ILE A O 1
ATOM 837 N N . LEU A 1 107 ? 16.259 5.561 -14.654 1.00 80.50 107 LEU A N 1
ATOM 838 C CA . LEU A 1 107 ? 17.551 5.079 -15.159 1.00 80.50 107 LEU A CA 1
ATOM 839 C C . LEU A 1 107 ? 18.453 4.529 -14.045 1.00 80.50 107 LEU A C 1
ATOM 841 O O . LEU A 1 107 ? 19.123 3.522 -14.251 1.00 80.50 107 LEU A O 1
ATOM 845 N N . GLY A 1 108 ? 18.430 5.141 -12.858 1.00 78.12 108 GLY A N 1
ATOM 84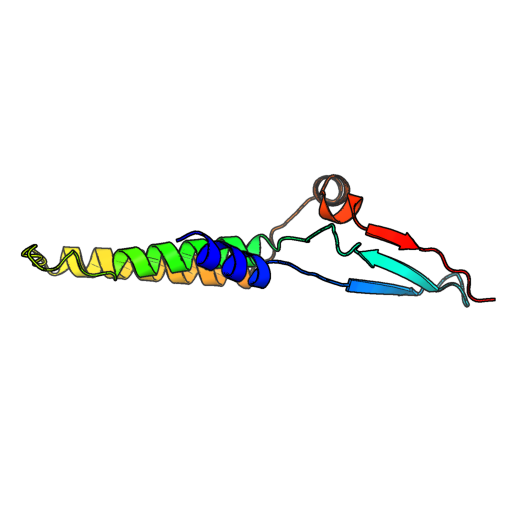6 C CA . GLY A 1 108 ? 19.168 4.676 -11.680 1.00 78.12 108 GLY A CA 1
ATOM 847 C C . GLY A 1 108 ? 18.512 3.509 -10.933 1.00 78.12 108 GLY A C 1
ATOM 848 O O . GLY A 1 108 ? 19.073 3.002 -9.959 1.00 78.12 108 GLY A O 1
ATOM 849 N N . SER A 1 109 ? 17.316 3.071 -11.336 1.00 75.56 109 SER A N 1
ATOM 850 C CA . SER A 1 109 ? 16.621 1.981 -10.654 1.00 75.56 109 SER A CA 1
ATOM 851 C C . SER A 1 109 ? 17.262 0.622 -10.953 1.00 75.56 109 SER A C 1
ATOM 853 O O . SER A 1 109 ? 17.676 0.332 -12.076 1.00 75.56 109 SER A O 1
ATOM 855 N N . ARG A 1 110 ? 17.263 -0.272 -9.954 1.00 72.62 110 ARG A N 1
ATOM 856 C CA . ARG A 1 110 ? 17.706 -1.668 -10.137 1.00 72.62 110 ARG A CA 1
ATOM 857 C C . ARG A 1 110 ? 16.937 -2.370 -11.258 1.00 72.62 110 ARG A C 1
ATOM 859 O O . ARG A 1 110 ? 17.511 -3.187 -11.962 1.00 72.62 110 ARG A O 1
ATOM 866 N N . ASN A 1 111 ? 15.668 -2.003 -11.454 1.00 71.56 111 ASN A N 1
ATOM 867 C CA . ASN A 1 111 ? 14.835 -2.561 -12.514 1.00 71.56 111 ASN A CA 1
ATOM 868 C C . ASN A 1 111 ? 15.438 -2.268 -13.900 1.00 71.56 111 ASN A C 1
ATOM 870 O O . ASN A 1 111 ? 15.610 -3.188 -14.692 1.00 71.56 111 ASN A O 1
ATOM 874 N N . MET A 1 112 ? 15.851 -1.022 -14.165 1.00 72.69 112 MET A N 1
ATOM 875 C CA . MET A 1 112 ? 16.507 -0.662 -15.430 1.00 72.69 112 MET A CA 1
ATOM 876 C C . MET A 1 112 ? 17.882 -1.321 -15.593 1.00 72.69 112 MET A C 1
ATOM 878 O O . MET A 1 112 ? 18.213 -1.750 -16.695 1.00 72.69 112 MET A O 1
ATOM 882 N N . ALA A 1 113 ? 18.654 -1.468 -14.511 1.00 68.06 113 ALA A N 1
ATOM 883 C CA . ALA A 1 113 ? 19.958 -2.139 -14.544 1.00 68.06 113 ALA A CA 1
ATOM 884 C C . ALA A 1 113 ? 19.863 -3.650 -14.853 1.00 68.06 113 ALA A C 1
ATOM 886 O O . ALA A 1 113 ? 20.776 -4.224 -15.444 1.00 68.06 113 ALA A O 1
ATOM 887 N N . SER A 1 114 ? 18.754 -4.292 -14.481 1.00 64.50 114 SER A N 1
ATOM 888 C CA . SER A 1 114 ? 18.497 -5.717 -14.730 1.00 64.50 114 SER A CA 1
ATOM 889 C C . SER A 1 114 ? 17.964 -6.031 -16.134 1.00 64.50 114 SER A C 1
ATOM 891 O O . SER A 1 114 ? 17.941 -7.196 -16.537 1.00 64.50 114 SER A O 1
ATOM 893 N N . GLY A 1 115 ? 17.508 -5.028 -16.889 1.00 59.41 115 GLY A N 1
ATOM 894 C CA . GLY A 1 115 ? 17.045 -5.210 -18.263 1.00 59.41 115 GLY A CA 1
ATOM 895 C C . GLY A 1 115 ? 18.224 -5.344 -19.224 1.00 59.41 115 GLY A C 1
ATOM 896 O O . GLY A 1 115 ? 18.788 -4.340 -19.653 1.00 59.41 115 GLY A O 1
ATOM 897 N N . ARG A 1 116 ? 18.592 -6.570 -19.620 1.00 57.75 116 ARG A N 1
ATOM 898 C CA . ARG A 1 116 ? 19.543 -6.749 -20.729 1.00 57.75 116 ARG A CA 1
ATOM 899 C C . ARG A 1 116 ? 18.810 -6.568 -22.050 1.00 57.75 116 ARG A C 1
ATOM 901 O O . ARG A 1 116 ? 17.924 -7.346 -22.408 1.00 57.75 116 ARG A O 1
ATOM 908 N N . ILE A 1 117 ? 19.213 -5.544 -22.793 1.00 56.34 117 ILE A N 1
ATOM 909 C CA . ILE A 1 117 ? 18.777 -5.338 -24.171 1.00 56.34 117 ILE A CA 1
ATOM 910 C C . ILE A 1 117 ? 19.472 -6.395 -25.034 1.00 56.34 117 ILE A C 1
ATOM 912 O O . ILE A 1 117 ? 20.663 -6.295 -25.329 1.00 56.34 117 ILE A O 1
ATOM 916 N N . LEU A 1 118 ? 18.737 -7.433 -25.429 1.00 53.25 118 LEU A N 1
ATOM 917 C CA . LEU A 1 118 ? 19.217 -8.442 -26.361 1.00 53.25 118 LEU A CA 1
ATOM 918 C C . LEU A 1 118 ? 18.862 -7.982 -27.779 1.00 53.25 118 LEU A C 1
ATOM 920 O O . LEU A 1 118 ? 17.810 -8.310 -28.329 1.00 53.25 118 LEU A O 1
ATOM 924 N N . CYS A 1 119 ? 19.747 -7.200 -28.394 1.00 46.34 119 CYS A N 1
ATOM 925 C CA . CYS A 1 119 ? 19.585 -6.798 -29.787 1.00 46.34 119 CYS A CA 1
ATOM 926 C C . CYS A 1 119 ? 19.850 -8.001 -30.713 1.00 46.34 119 CYS A C 1
ATOM 928 O O . CYS A 1 119 ? 20.931 -8.147 -31.278 1.00 46.34 119 CYS A O 1
ATOM 930 N N . ARG A 1 120 ? 18.880 -8.915 -30.845 1.00 49.88 120 ARG A N 1
ATOM 931 C CA . ARG A 1 120 ? 18.897 -9.928 -31.907 1.00 49.88 120 ARG A CA 1
ATOM 932 C C . ARG A 1 120 ? 18.380 -9.287 -33.187 1.00 49.88 120 ARG A C 1
ATOM 934 O O . ARG A 1 120 ? 17.176 -9.135 -33.376 1.00 49.88 120 ARG A O 1
ATOM 941 N N . ARG A 1 121 ? 19.312 -8.924 -34.065 1.00 47.00 121 ARG A N 1
ATOM 942 C CA . ARG A 1 121 ? 19.031 -8.609 -35.465 1.00 47.00 121 ARG A CA 1
ATOM 943 C C . ARG A 1 121 ? 18.568 -9.912 -36.125 1.00 47.00 121 ARG A C 1
ATOM 945 O O . ARG A 1 121 ? 19.390 -10.781 -36.388 1.00 47.00 121 ARG A O 1
ATOM 952 N N . PHE A 1 122 ? 17.260 -10.089 -36.286 1.00 44.16 122 PHE A N 1
ATOM 953 C CA . PHE A 1 122 ? 16.737 -11.136 -37.160 1.00 44.16 122 PHE A CA 1
ATOM 954 C C . PHE A 1 122 ? 17.005 -10.675 -38.595 1.00 44.16 122 PHE A C 1
ATOM 956 O O . PHE A 1 122 ? 16.394 -9.709 -39.052 1.00 44.16 122 PHE A O 1
ATOM 963 N N . GLY A 1 123 ? 18.019 -11.279 -39.213 1.00 39.03 123 GLY A N 1
ATOM 964 C CA . GLY A 1 123 ? 18.253 -11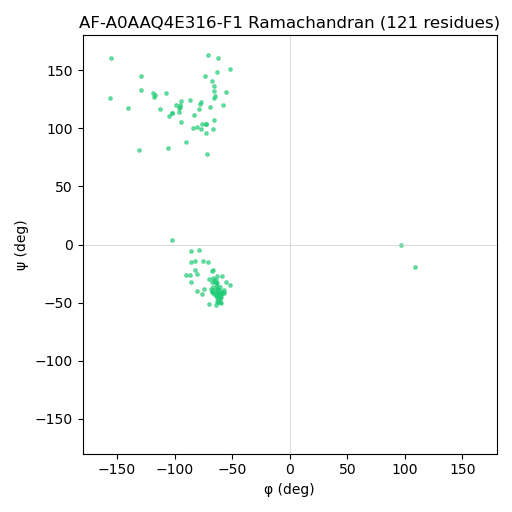.255 -40.654 1.00 39.03 123 GLY A CA 1
ATOM 965 C C . GLY A 1 123 ? 17.672 -12.511 -41.274 1.00 39.03 123 GLY A C 1
ATOM 966 O O . GLY A 1 123 ? 17.686 -13.547 -40.569 1.00 39.03 123 GLY A O 1
#

Radius of gyration: 22.28 Å; Cα contacts (8 Å, |Δi|>4): 116; chains: 1; bounding box: 39×32×69 Å

Foldseek 3Di:
DPVVVVVVQVVQWDQWDWDWDDDPVDPQFTWIKIQDRVQTDGLVLQVLLVVLVVVLVVLVDDPDPPDPDDDPDPVSVVVSVVSSVVSNVRSVCSNPPDDDDDPVRVCPDSRVVRIDTPRDRPD

Sequence (123 aa):
MCEQNHLRAAAFVVMFQDIALRIPKHPGSTLRTIVQNDCQWKLQQVQDAGNNLMTALNLLTPPPPNTKFEFKSAEEVTQLMTTIMGCLQRGRASLIIPKKRTIEEILGSRNMASGRILCRRFG